Protein AF-A0A0B2D6Y4-F1 (afdb_monomer)

Solvent-accessible surface area (backbone atoms only — not comparable to full-atom values): 6366 Å² total; per-residue (Å²): 134,89,82,73,44,82,86,47,61,81,74,59,61,75,58,94,80,55,90,82,69,61,67,62,60,52,31,74,75,28,56,42,47,61,71,42,52,73,65,58,53,44,51,45,37,50,52,52,50,50,53,50,53,51,48,34,54,73,73,68,38,83,45,73,65,50,44,43,38,38,47,70,69,31,63,68,47,28,51,49,51,50,50,54,50,52,50,53,43,70,70,32,66,64,53,45,51,48,29,50,68,33,60,52,46,74,83,74,111

Foldseek 3Di:
DQDDAPLCVLVQPPLPPPPPPDPVVLCVVFVLQVVDDSVLSVVLNVVLVVLLVVLCVVVVNDDSVSCCCQCPVDPVSVVVSVVSSLVVCVVDVSNVVSCVSRVVNVSSD

Structure (mmCIF, N/CA/C/O backbone):
data_AF-A0A0B2D6Y4-F1
#
_entry.id   AF-A0A0B2D6Y4-F1
#
loop_
_atom_site.group_PDB
_atom_site.id
_atom_site.type_symbol
_atom_site.label_atom_id
_atom_site.label_alt_id
_atom_site.label_comp_id
_atom_site.label_asym_id
_atom_site.label_entity_id
_atom_site.label_seq_id
_atom_site.pdbx_PDB_ins_code
_atom_site.Cartn_x
_atom_site.Cartn_y
_atom_site.Cartn_z
_atom_site.occupancy
_atom_site.B_iso_or_equiv
_atom_site.auth_seq_id
_atom_site.auth_comp_id
_atom_site.auth_asym_id
_atom_site.auth_atom_id
_atom_site.pdbx_PDB_model_num
ATOM 1 N N . MET A 1 1 ? 1.501 8.376 13.867 1.00 40.69 1 MET A N 1
ATOM 2 C CA . MET A 1 1 ? 2.205 7.278 13.170 1.00 40.69 1 MET A CA 1
ATOM 3 C C . MET A 1 1 ? 1.160 6.518 12.368 1.00 40.69 1 MET A C 1
ATOM 5 O O . MET A 1 1 ? 0.192 6.079 12.970 1.00 40.69 1 MET A O 1
ATOM 9 N N . TYR A 1 2 ? 1.283 6.449 11.039 1.00 51.06 2 TYR A N 1
ATOM 10 C CA . TYR A 1 2 ? 0.387 5.640 10.203 1.00 51.06 2 TYR A CA 1
ATOM 11 C C . TYR A 1 2 ? 0.840 4.182 10.300 1.00 51.06 2 TYR A C 1
ATOM 13 O O . TYR A 1 2 ? 1.945 3.862 9.872 1.00 51.06 2 TYR A O 1
ATOM 21 N N . GLN A 1 3 ? 0.031 3.321 10.914 1.00 57.41 3 GLN A N 1
ATOM 22 C CA . GLN A 1 3 ? 0.343 1.897 11.012 1.00 57.41 3 GLN A CA 1
ATOM 23 C C . GLN A 1 3 ? -0.119 1.215 9.721 1.00 57.41 3 GLN A C 1
ATOM 25 O O . GLN A 1 3 ? -1.306 1.246 9.399 1.00 57.41 3 GLN A O 1
ATOM 30 N N . LEU A 1 4 ? 0.823 0.664 8.952 1.00 63.53 4 LEU A N 1
ATOM 31 C CA . LEU A 1 4 ? 0.513 -0.099 7.743 1.00 63.53 4 LEU A CA 1
ATOM 32 C C . LEU A 1 4 ? 0.024 -1.506 8.130 1.00 63.53 4 LEU A C 1
ATOM 34 O O . LEU A 1 4 ? 0.543 -2.080 9.094 1.00 63.53 4 LEU A O 1
ATOM 38 N N . PRO A 1 5 ? -0.944 -2.086 7.398 1.00 64.88 5 PRO A N 1
ATOM 39 C CA . PRO A 1 5 ? -1.352 -3.464 7.628 1.00 64.88 5 PRO A CA 1
ATOM 40 C C . PRO A 1 5 ? -0.193 -4.434 7.403 1.00 64.88 5 PRO A C 1
ATOM 42 O O . PRO A 1 5 ? 0.623 -4.246 6.500 1.00 64.88 5 PRO A O 1
ATOM 45 N N . ALA A 1 6 ? -0.179 -5.538 8.153 1.00 65.50 6 ALA A N 1
ATOM 46 C CA . ALA A 1 6 ? 0.847 -6.575 8.026 1.00 65.50 6 ALA A CA 1
ATOM 47 C C . ALA A 1 6 ? 0.961 -7.142 6.597 1.00 65.50 6 ALA A C 1
ATOM 49 O O . ALA A 1 6 ? 2.055 -7.477 6.154 1.00 65.50 6 ALA A O 1
ATOM 50 N N . TRP A 1 7 ? -0.150 -7.201 5.854 1.00 66.88 7 TRP A N 1
ATOM 51 C CA . TRP A 1 7 ? -0.162 -7.647 4.460 1.00 66.88 7 TRP A CA 1
ATOM 52 C C . TRP A 1 7 ? 0.411 -6.618 3.471 1.00 66.88 7 TRP A C 1
ATOM 54 O O . TRP A 1 7 ? 0.805 -7.001 2.376 1.00 66.88 7 TRP A O 1
ATOM 64 N N . MET A 1 8 ? 0.470 -5.333 3.834 1.00 65.62 8 MET A N 1
ATOM 65 C CA . MET A 1 8 ? 1.045 -4.264 3.004 1.00 65.62 8 MET A CA 1
ATOM 66 C C . MET A 1 8 ? 2.512 -3.989 3.343 1.00 65.62 8 MET A C 1
ATOM 68 O O . MET A 1 8 ? 3.258 -3.504 2.495 1.00 65.62 8 MET A O 1
ATOM 72 N N . ALA A 1 9 ? 2.938 -4.321 4.562 1.00 62.81 9 ALA A N 1
ATOM 73 C CA . ALA A 1 9 ? 4.295 -4.078 5.041 1.00 62.81 9 ALA A CA 1
ATOM 74 C C . ALA A 1 9 ? 5.389 -4.724 4.163 1.00 62.81 9 ALA A C 1
ATOM 76 O O . ALA A 1 9 ? 6.493 -4.197 4.101 1.00 62.81 9 ALA A O 1
ATOM 77 N N . GLY A 1 10 ? 5.092 -5.831 3.467 1.00 57.62 10 GLY A N 1
ATOM 78 C CA . GLY A 1 10 ? 6.045 -6.505 2.571 1.00 57.62 10 GLY A CA 1
ATOM 79 C C . GLY A 1 10 ? 6.237 -5.824 1.212 1.00 57.62 10 GLY A C 1
ATOM 80 O O . GLY A 1 10 ? 7.340 -5.833 0.674 1.00 57.62 10 GLY A O 1
ATOM 81 N N . SER A 1 11 ? 5.190 -5.176 0.689 1.00 56.50 11 SER A N 1
ATOM 82 C CA . SER A 1 11 ? 5.161 -4.667 -0.691 1.00 56.50 11 SER A CA 1
ATOM 83 C C . SER A 1 11 ? 5.302 -3.148 -0.803 1.00 56.50 11 SER A C 1
ATOM 85 O O . SER A 1 11 ? 5.352 -2.61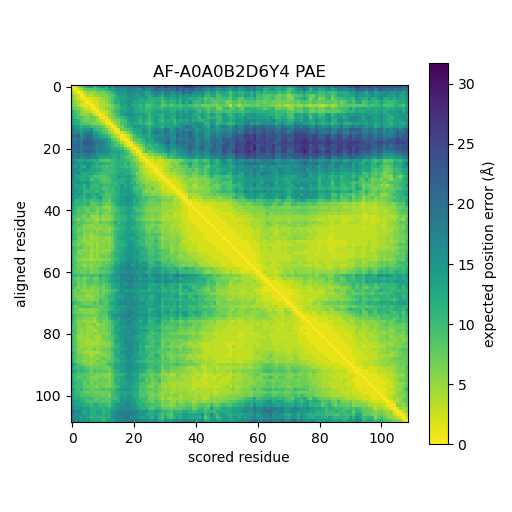5 -1.916 1.00 56.50 11 SER A O 1
ATOM 87 N N . TYR A 1 12 ? 5.355 -2.439 0.327 1.00 60.25 12 TYR A N 1
ATOM 88 C CA . TYR A 1 12 ? 5.610 -1.005 0.355 1.00 60.25 12 TYR A CA 1
ATOM 89 C C . TYR A 1 12 ? 7.113 -0.751 0.199 1.00 60.25 12 TYR A C 1
ATOM 91 O O . TYR A 1 12 ? 7.884 -0.863 1.151 1.00 60.25 12 TYR A O 1
ATOM 99 N N . ILE A 1 13 ? 7.536 -0.398 -1.017 1.00 56.91 13 ILE A N 1
ATOM 100 C CA . ILE A 1 13 ? 8.865 0.177 -1.222 1.00 56.91 13 ILE A CA 1
ATOM 101 C C . ILE A 1 13 ? 8.798 1.597 -0.669 1.00 56.91 13 ILE A C 1
ATOM 103 O O . ILE A 1 13 ? 8.230 2.495 -1.299 1.00 56.91 13 ILE A O 1
ATOM 107 N N . GLU A 1 14 ? 9.345 1.804 0.525 1.00 53.22 14 GLU A N 1
ATOM 108 C CA . GLU A 1 14 ? 9.544 3.152 1.039 1.00 53.22 14 GLU A CA 1
ATOM 109 C C . GLU A 1 14 ? 10.436 3.909 0.052 1.00 53.22 14 GLU A C 1
ATOM 111 O O . GLU A 1 14 ? 11.592 3.550 -0.181 1.00 53.22 14 GLU A O 1
ATOM 116 N N . ALA A 1 15 ? 9.873 4.939 -0.586 1.00 44.19 15 ALA A N 1
ATOM 117 C CA . ALA A 1 15 ? 10.667 5.869 -1.371 1.00 44.19 15 ALA A CA 1
ATOM 118 C C . ALA A 1 15 ? 11.794 6.410 -0.467 1.00 44.19 15 ALA A C 1
ATOM 120 O O . ALA A 1 15 ? 11.538 6.663 0.712 1.00 44.19 15 ALA A O 1
ATOM 121 N N . PRO A 1 16 ? 13.017 6.623 -0.984 1.00 42.81 16 PRO A N 1
ATOM 122 C CA . PRO A 1 16 ? 14.232 6.862 -0.188 1.00 42.81 16 PRO A CA 1
ATOM 123 C C . PRO A 1 16 ? 14.256 8.154 0.662 1.00 42.81 16 PRO A C 1
ATOM 125 O O . PRO A 1 16 ? 15.315 8.553 1.135 1.00 42.81 16 PRO A O 1
ATOM 128 N N . ASN A 1 17 ? 13.117 8.815 0.881 1.00 37.97 17 ASN A N 1
ATOM 129 C CA . ASN A 1 17 ? 12.982 10.013 1.706 1.00 37.97 17 ASN A CA 1
ATOM 130 C C . ASN A 1 17 ? 12.496 9.757 3.146 1.00 37.97 17 ASN A C 1
ATOM 132 O O . ASN A 1 17 ? 12.405 10.717 3.912 1.00 37.97 17 ASN A O 1
ATOM 136 N N . THR A 1 18 ? 12.231 8.515 3.570 1.00 40.94 18 THR A N 1
ATOM 137 C CA . THR A 1 18 ? 12.087 8.199 5.003 1.00 40.94 18 THR A CA 1
ATOM 138 C C . THR A 1 18 ? 13.454 7.892 5.617 1.00 40.94 18 THR A C 1
ATOM 140 O O . THR A 1 18 ? 13.970 6.778 5.546 1.00 40.94 18 THR A O 1
ATOM 143 N N . LEU A 1 19 ? 14.061 8.909 6.237 1.00 35.16 19 LEU A N 1
ATOM 144 C CA . LEU A 1 19 ? 15.223 8.768 7.120 1.00 35.16 19 LEU A CA 1
ATOM 145 C C . LEU A 1 19 ? 14.951 7.680 8.178 1.00 35.16 19 LEU A C 1
ATOM 147 O O . LEU A 1 19 ? 14.216 7.918 9.133 1.00 35.16 19 LEU A O 1
ATOM 151 N N . GLY A 1 20 ? 15.553 6.499 8.008 1.00 37.38 20 GLY A N 1
ATOM 152 C CA . GLY A 1 20 ? 15.611 5.445 9.030 1.00 37.38 20 GLY A CA 1
ATOM 153 C C . GLY A 1 20 ? 15.078 4.066 8.628 1.00 37.38 20 GLY A C 1
ATOM 154 O O . GLY A 1 20 ? 15.445 3.091 9.279 1.00 37.38 20 GLY A O 1
ATOM 155 N N . ALA A 1 21 ? 14.290 3.939 7.557 1.00 43.22 21 ALA A N 1
ATOM 156 C CA . ALA A 1 21 ? 13.866 2.632 7.053 1.00 43.22 21 ALA A CA 1
ATOM 157 C C . ALA A 1 21 ? 14.900 2.117 6.050 1.00 43.22 21 ALA A C 1
ATOM 159 O O . ALA A 1 21 ? 15.025 2.610 4.931 1.00 43.22 21 ALA A O 1
ATOM 160 N N . SER A 1 22 ? 15.743 1.191 6.499 1.00 45.03 22 SER A N 1
ATOM 161 C CA . SER A 1 22 ? 16.958 0.806 5.789 1.00 45.03 22 SER A CA 1
ATOM 162 C C . SER A 1 22 ? 16.645 0.233 4.406 1.00 45.03 22 SER A C 1
ATOM 164 O O . SER A 1 22 ? 16.216 -0.908 4.298 1.00 45.03 22 SER A O 1
ATOM 166 N N . ALA A 1 23 ? 16.972 0.970 3.342 1.00 48.97 23 ALA A N 1
ATOM 167 C CA . ALA A 1 23 ? 17.001 0.467 1.963 1.00 48.97 23 ALA A CA 1
ATOM 168 C C . ALA A 1 23 ? 17.688 -0.916 1.833 1.00 48.97 23 ALA A C 1
ATOM 170 O O . ALA A 1 23 ? 17.364 -1.684 0.937 1.00 48.97 23 ALA A O 1
ATOM 171 N N . ASN A 1 24 ? 18.567 -1.255 2.784 1.00 48.69 24 ASN A N 1
ATOM 172 C CA . ASN A 1 24 ? 19.270 -2.526 2.922 1.00 48.69 24 ASN A CA 1
ATOM 173 C C . ASN A 1 24 ? 18.371 -3.772 3.084 1.00 48.69 24 ASN A C 1
ATOM 175 O O . ASN A 1 24 ? 18.704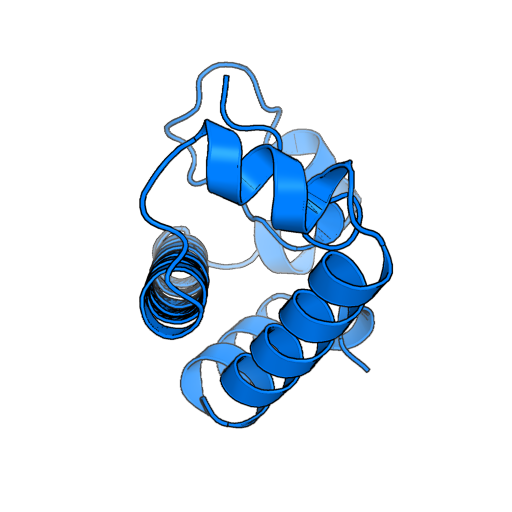 -4.813 2.533 1.00 48.69 24 ASN A O 1
ATOM 179 N N . TRP A 1 25 ? 17.238 -3.709 3.804 1.00 54.44 25 TRP A N 1
ATOM 180 C CA . TRP A 1 25 ? 16.377 -4.900 3.968 1.00 54.44 25 TRP A CA 1
ATOM 181 C C . TRP A 1 25 ? 15.641 -5.247 2.669 1.00 54.44 25 TRP A C 1
ATOM 183 O O . TRP A 1 25 ? 15.441 -6.416 2.347 1.00 54.44 25 TRP A O 1
ATOM 193 N N . LEU A 1 26 ? 15.255 -4.213 1.921 1.00 58.22 26 LEU A N 1
ATOM 194 C CA . LEU A 1 26 ? 14.578 -4.321 0.635 1.00 58.22 26 LEU A CA 1
ATOM 195 C C . LEU A 1 26 ? 15.550 -4.797 -0.451 1.00 58.22 26 LEU A C 1
ATOM 197 O O . LEU A 1 26 ? 15.160 -5.590 -1.301 1.00 58.22 26 LEU A O 1
ATOM 201 N N . ASP A 1 27 ? 16.813 -4.376 -0.371 1.00 60.22 27 ASP A N 1
ATOM 202 C CA . ASP A 1 27 ? 17.919 -4.832 -1.221 1.00 60.22 27 ASP A CA 1
ATOM 203 C C . ASP A 1 27 ? 18.226 -6.329 -1.017 1.00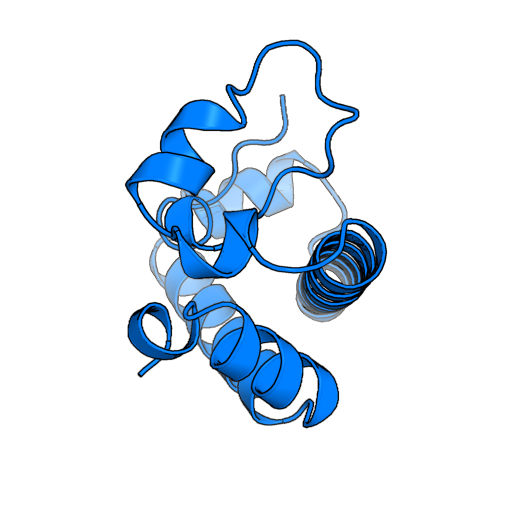 60.22 27 ASP A C 1
ATOM 205 O O . ASP A 1 27 ? 18.260 -7.095 -1.979 1.00 60.22 27 ASP A O 1
ATOM 209 N N . GLU A 1 28 ? 18.324 -6.776 0.244 1.00 60.78 28 GLU A N 1
ATOM 210 C CA . GLU A 1 28 ? 18.536 -8.190 0.598 1.00 60.78 28 GLU A CA 1
ATOM 211 C C . GLU A 1 28 ? 17.348 -9.089 0.227 1.00 60.78 28 GLU A C 1
ATOM 213 O O . GLU A 1 28 ? 17.531 -10.225 -0.216 1.00 60.78 28 GLU A O 1
ATOM 218 N N . ARG A 1 29 ? 16.117 -8.602 0.423 1.00 62.47 29 ARG A N 1
ATOM 219 C CA . ARG A 1 29 ? 14.886 -9.367 0.168 1.00 62.47 29 ARG A CA 1
ATOM 220 C C . ARG A 1 29 ? 14.530 -9.396 -1.320 1.00 62.47 29 ARG A C 1
ATOM 222 O O . ARG A 1 29 ? 14.078 -10.425 -1.824 1.00 62.47 29 ARG A O 1
ATOM 229 N N . TYR A 1 30 ? 14.748 -8.278 -2.009 1.00 66.25 30 TYR A N 1
ATOM 230 C CA . TYR A 1 30 ? 14.409 -8.057 -3.410 1.00 66.25 30 TYR A CA 1
ATOM 231 C C . TYR A 1 30 ? 15.597 -7.431 -4.156 1.00 66.25 30 TYR A C 1
ATOM 233 O O . TYR A 1 30 ? 15.564 -6.249 -4.510 1.00 66.25 30 TYR A O 1
ATOM 241 N N . PRO A 1 31 ? 16.617 -8.228 -4.523 1.00 66.00 31 PRO A N 1
ATOM 242 C CA . PRO A 1 31 ? 17.771 -7.736 -5.289 1.00 66.00 31 PRO A CA 1
ATOM 243 C C . PRO A 1 31 ? 17.372 -7.155 -6.659 1.00 66.00 31 PRO A C 1
ATOM 245 O O . PRO A 1 31 ? 18.110 -6.400 -7.285 1.00 66.00 31 PRO A O 1
ATOM 248 N N . GLN A 1 32 ? 16.171 -7.487 -7.131 1.00 67.75 32 GLN A N 1
ATOM 249 C CA . GLN A 1 32 ? 15.573 -6.969 -8.360 1.00 67.75 32 GLN A CA 1
ATOM 250 C C . GLN A 1 32 ? 15.079 -5.521 -8.188 1.00 67.75 32 GLN A C 1
ATOM 252 O O . GLN A 1 32 ? 15.202 -4.717 -9.107 1.00 67.75 32 GLN A O 1
ATOM 257 N N . VAL A 1 33 ? 14.602 -5.159 -6.989 1.00 67.12 33 VAL A N 1
ATOM 258 C CA . VAL A 1 33 ? 14.255 -3.778 -6.620 1.00 67.12 33 VAL A CA 1
ATOM 259 C C . VAL A 1 33 ? 15.514 -2.921 -6.502 1.00 67.12 33 VAL A C 1
ATOM 261 O O . VAL A 1 33 ? 15.534 -1.789 -6.981 1.00 67.12 33 VAL A O 1
ATOM 264 N N . ALA A 1 34 ? 16.575 -3.467 -5.905 1.00 64.81 34 ALA A N 1
ATOM 265 C CA . ALA A 1 34 ? 17.888 -2.830 -5.824 1.00 64.81 34 ALA A CA 1
ATOM 266 C C . ALA A 1 34 ? 18.473 -2.499 -7.203 1.00 64.81 34 ALA A C 1
ATOM 268 O O . ALA A 1 34 ? 18.968 -1.391 -7.428 1.00 64.81 34 ALA A O 1
ATOM 269 N N . ALA A 1 35 ? 18.371 -3.464 -8.122 1.00 67.88 35 ALA A N 1
ATOM 270 C CA . ALA A 1 35 ? 18.853 -3.358 -9.493 1.00 67.88 35 ALA A CA 1
ATOM 271 C C . ALA A 1 35 ? 17.984 -2.449 -10.379 1.00 67.88 35 ALA A C 1
ATOM 273 O O . ALA A 1 35 ? 18.465 -1.954 -11.398 1.00 67.88 35 ALA A O 1
ATOM 274 N N . ALA A 1 36 ? 16.721 -2.218 -10.012 1.00 69.44 36 ALA A N 1
ATOM 275 C CA . ALA A 1 36 ? 15.836 -1.324 -10.746 1.00 69.44 36 ALA A CA 1
ATOM 276 C C . ALA A 1 36 ? 16.205 0.149 -10.539 1.00 69.44 36 ALA A C 1
ATOM 278 O O . ALA A 1 36 ? 16.681 0.566 -9.477 1.00 69.44 36 ALA A O 1
ATOM 279 N N . SER A 1 37 ? 15.937 0.980 -11.542 1.00 71.62 37 SER A N 1
ATOM 280 C CA . SER A 1 37 ? 16.250 2.408 -11.476 1.00 71.62 37 SER A CA 1
ATOM 281 C C . SER A 1 37 ? 15.442 3.093 -10.371 1.00 71.62 37 SER A C 1
ATOM 283 O O . SER A 1 37 ? 14.284 2.747 -10.129 1.00 71.62 37 SER A O 1
ATOM 285 N N . SER A 1 38 ? 15.999 4.130 -9.734 1.00 71.44 38 SER A N 1
ATOM 286 C CA . SER A 1 38 ? 15.261 4.940 -8.746 1.00 71.44 38 SER A CA 1
ATOM 287 C C . SER A 1 38 ? 13.944 5.498 -9.300 1.00 71.44 38 SER A C 1
ATOM 289 O O . SER A 1 38 ? 12.986 5.662 -8.549 1.00 71.44 38 SER A O 1
ATOM 291 N N . ALA A 1 39 ? 13.878 5.747 -10.613 1.00 73.81 39 ALA A N 1
ATOM 292 C CA . ALA A 1 39 ? 12.661 6.156 -11.309 1.00 73.81 39 ALA A CA 1
ATOM 293 C C . ALA A 1 39 ? 11.579 5.059 -11.307 1.00 73.81 39 ALA A C 1
ATOM 295 O O . ALA A 1 39 ? 10.444 5.344 -10.953 1.00 73.81 39 ALA A O 1
ATOM 296 N N . GLU A 1 40 ? 11.930 3.807 -11.618 1.00 76.56 40 GLU A N 1
ATOM 297 C CA . GLU A 1 40 ? 10.992 2.668 -11.643 1.00 76.56 40 GLU A CA 1
ATOM 298 C C . GLU A 1 40 ? 10.456 2.354 -10.242 1.00 76.56 40 GLU A C 1
ATOM 300 O O . GLU A 1 40 ? 9.263 2.122 -10.059 1.00 76.56 40 GLU A O 1
ATOM 305 N N . ARG A 1 41 ? 11.332 2.422 -9.231 1.00 73.88 41 ARG A N 1
ATOM 306 C CA . ARG A 1 41 ? 10.946 2.279 -7.819 1.00 73.88 41 ARG A CA 1
ATOM 307 C C . ARG A 1 41 ? 9.983 3.377 -7.380 1.00 73.88 41 ARG A C 1
ATOM 309 O O . ARG A 1 41 ? 8.981 3.093 -6.737 1.00 73.88 41 ARG A O 1
ATOM 316 N N . THR A 1 42 ? 10.282 4.621 -7.750 1.00 76.44 42 THR A N 1
ATOM 317 C CA . THR A 1 42 ? 9.442 5.777 -7.415 1.00 76.44 42 THR A CA 1
ATOM 318 C C . THR A 1 42 ? 8.087 5.691 -8.112 1.00 76.44 42 THR A C 1
ATOM 320 O O . THR A 1 42 ? 7.069 5.919 -7.465 1.00 76.44 42 THR A O 1
ATOM 323 N N . GLU A 1 43 ? 8.061 5.311 -9.392 1.00 82.50 43 GLU A N 1
ATOM 324 C CA . GLU A 1 43 ? 6.830 5.118 -10.165 1.00 82.50 43 GLU A CA 1
ATOM 325 C C . GLU A 1 43 ? 5.950 4.033 -9.532 1.00 82.50 43 GLU A C 1
ATOM 327 O O . GLU A 1 43 ? 4.767 4.266 -9.286 1.00 82.50 43 GLU A O 1
ATOM 332 N N . TYR A 1 44 ? 6.535 2.888 -9.167 1.00 81.88 44 TYR A N 1
ATOM 333 C CA . TYR A 1 44 ? 5.820 1.822 -8.467 1.00 81.88 44 TYR A CA 1
ATOM 334 C C . TYR A 1 44 ? 5.252 2.294 -7.121 1.00 81.88 44 TYR A C 1
ATOM 336 O O . TYR A 1 44 ? 4.061 2.115 -6.865 1.00 81.88 44 TYR A O 1
ATOM 344 N N . SER A 1 45 ? 6.064 2.939 -6.275 1.00 75.44 45 SER A N 1
ATOM 345 C CA . SER A 1 45 ? 5.605 3.437 -4.972 1.00 75.44 45 SER A CA 1
ATOM 346 C C . SER A 1 45 ? 4.492 4.476 -5.113 1.00 75.44 45 SER A C 1
ATOM 348 O O . SER A 1 45 ? 3.540 4.456 -4.334 1.00 75.44 45 SER A O 1
ATOM 350 N N . GLN A 1 46 ? 4.575 5.366 -6.107 1.00 81.31 46 GLN A N 1
ATOM 351 C CA . GLN A 1 46 ? 3.542 6.369 -6.373 1.00 81.31 46 GLN A CA 1
ATOM 352 C C . GLN A 1 46 ? 2.232 5.733 -6.846 1.00 81.31 46 GLN A C 1
ATOM 354 O O . GLN A 1 46 ? 1.172 6.078 -6.322 1.00 81.31 46 GLN A O 1
ATOM 359 N N . LEU A 1 47 ? 2.292 4.787 -7.787 1.00 84.94 47 LEU A N 1
ATOM 360 C CA . LEU A 1 47 ? 1.108 4.077 -8.277 1.00 84.94 47 LEU A CA 1
ATOM 361 C C . LEU A 1 47 ? 0.447 3.255 -7.167 1.00 84.94 47 LEU A C 1
ATOM 363 O O . LEU A 1 47 ? -0.771 3.326 -6.983 1.00 84.94 47 LEU A O 1
ATOM 367 N N . LEU A 1 48 ? 1.242 2.528 -6.379 1.00 81.56 48 LEU A N 1
ATOM 368 C CA . LEU A 1 48 ? 0.748 1.732 -5.259 1.00 81.56 48 LEU A CA 1
ATOM 369 C C . LEU A 1 48 ? 0.103 2.623 -4.188 1.00 81.56 48 LEU A C 1
ATOM 371 O O . LEU A 1 48 ? -1.008 2.345 -3.736 1.00 81.56 48 LEU A O 1
ATOM 375 N N . GLN A 1 49 ? 0.763 3.724 -3.814 1.00 80.00 49 GLN A N 1
ATOM 376 C CA . GLN A 1 49 ? 0.233 4.674 -2.836 1.00 80.00 49 GLN A CA 1
ATOM 377 C C . GLN A 1 49 ? -1.058 5.337 -3.332 1.00 80.00 49 GLN A C 1
ATOM 379 O O . GLN A 1 49 ? -2.011 5.456 -2.563 1.00 80.00 49 GLN A O 1
ATOM 384 N N . SER A 1 50 ? -1.115 5.736 -4.604 1.00 84.50 50 SER A N 1
ATOM 385 C CA . SER A 1 50 ? -2.314 6.333 -5.199 1.00 84.50 50 SER A CA 1
ATOM 386 C C . SER A 1 50 ? -3.481 5.343 -5.218 1.00 84.50 50 SER A C 1
ATOM 388 O O . SER A 1 50 ? -4.588 5.682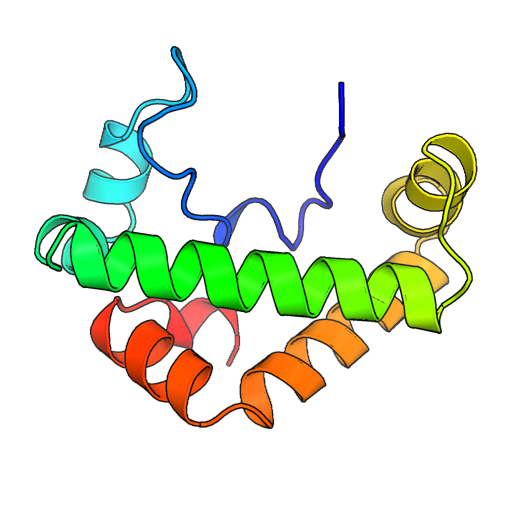 -4.798 1.00 84.50 50 SER A O 1
ATOM 390 N N . THR A 1 51 ? -3.215 4.090 -5.596 1.00 85.88 51 THR A N 1
ATOM 391 C CA . THR A 1 51 ? -4.208 3.006 -5.587 1.00 85.88 51 THR A CA 1
ATOM 392 C C . THR A 1 51 ? -4.745 2.757 -4.179 1.00 85.88 51 THR A C 1
ATOM 394 O O . THR A 1 51 ? -5.956 2.632 -3.991 1.00 85.88 51 THR A O 1
ATOM 397 N N . TYR A 1 52 ? -3.863 2.757 -3.176 1.00 82.44 52 TYR A N 1
ATOM 398 C CA . TYR A 1 52 ? -4.257 2.582 -1.783 1.00 82.44 52 TYR A CA 1
ATOM 399 C C . TYR A 1 52 ? -5.080 3.758 -1.252 1.00 82.44 52 TYR A C 1
ATOM 401 O O . TYR A 1 52 ? -6.123 3.555 -0.639 1.00 82.44 52 TYR A O 1
ATOM 409 N N . GLN A 1 53 ? -4.675 4.997 -1.531 1.00 81.62 53 GLN A N 1
ATOM 410 C CA . GLN A 1 53 ? -5.460 6.173 -1.145 1.00 81.62 53 GLN A CA 1
ATOM 411 C C . GLN A 1 53 ? -6.843 6.176 -1.803 1.00 81.62 53 GLN A C 1
ATOM 413 O O . GLN A 1 53 ? -7.835 6.500 -1.149 1.00 81.62 53 GLN A O 1
ATOM 418 N N . ALA A 1 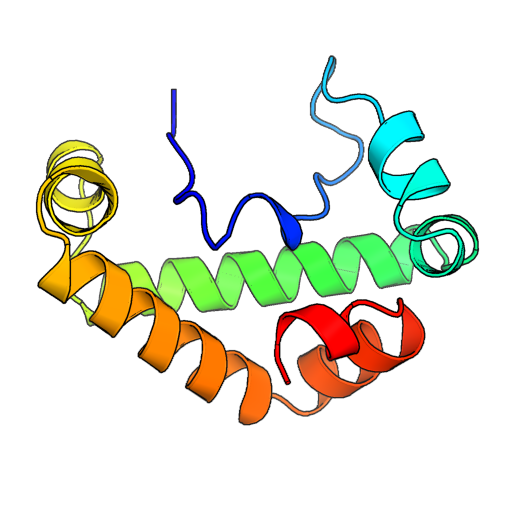54 ? -6.930 5.780 -3.075 1.00 86.31 54 ALA A N 1
ATOM 419 C CA . ALA A 1 54 ? -8.204 5.619 -3.759 1.00 86.31 54 ALA A CA 1
ATOM 420 C C . ALA A 1 54 ? -9.056 4.512 -3.122 1.00 86.31 54 ALA A C 1
ATOM 422 O O . ALA A 1 54 ? -10.272 4.649 -3.059 1.00 86.31 54 ALA A O 1
ATOM 423 N N . LEU A 1 55 ? -8.443 3.425 -2.644 1.00 86.31 55 LEU A N 1
ATOM 424 C CA . LEU A 1 55 ? -9.134 2.341 -1.942 1.00 86.31 55 LEU A CA 1
ATOM 425 C C . LEU A 1 55 ? -9.720 2.808 -0.617 1.00 86.31 55 LEU A C 1
ATOM 427 O O . LEU A 1 55 ? -10.907 2.599 -0.376 1.00 86.31 55 LEU A O 1
ATOM 431 N N . LEU A 1 56 ? -8.909 3.476 0.203 1.00 83.75 56 LEU A N 1
ATOM 432 C CA . LEU A 1 56 ? -9.360 4.041 1.469 1.00 83.75 56 LEU A CA 1
ATOM 433 C C . LEU A 1 56 ? -10.530 5.001 1.236 1.00 83.75 56 LEU A C 1
ATOM 435 O O . LEU A 1 56 ? -11.584 4.850 1.844 1.00 83.75 56 LEU A O 1
ATOM 439 N N . LYS A 1 57 ? -10.391 5.920 0.275 1.00 85.06 57 LYS A N 1
ATOM 440 C CA . LYS A 1 57 ? -11.442 6.887 -0.056 1.00 85.06 57 LYS A CA 1
ATOM 441 C C . LYS A 1 57 ? -12.741 6.222 -0.521 1.00 85.06 57 LYS A C 1
ATOM 443 O O . LYS A 1 57 ? -13.812 6.675 -0.129 1.00 85.06 57 LYS A O 1
ATOM 448 N N . ASP A 1 58 ? -12.645 5.184 -1.345 1.00 86.94 58 ASP A N 1
ATOM 449 C CA . ASP A 1 58 ? -13.792 4.429 -1.867 1.00 86.94 58 ASP A CA 1
ATOM 450 C C . ASP A 1 58 ? -14.522 3.645 -0.766 1.00 86.94 58 ASP A C 1
ATOM 452 O O . ASP A 1 58 ? -15.746 3.571 -0.763 1.00 86.94 58 ASP A O 1
ATOM 456 N N . ASN A 1 59 ? -13.782 3.166 0.238 1.00 83.81 59 ASN A N 1
ATOM 457 C CA . ASN A 1 59 ? -14.339 2.502 1.419 1.00 83.81 59 ASN A CA 1
ATOM 458 C C . ASN A 1 59 ? -14.790 3.498 2.511 1.00 83.81 59 ASN A C 1
ATOM 460 O O . ASN A 1 59 ? -15.130 3.086 3.614 1.00 83.81 59 ASN A O 1
ATOM 464 N N . GLY A 1 60 ? -14.798 4.809 2.233 1.00 84.31 60 GLY A N 1
ATOM 465 C CA . GLY A 1 60 ? -15.193 5.844 3.199 1.00 84.31 60 GLY A CA 1
ATOM 466 C C . GLY A 1 60 ? -14.148 6.147 4.280 1.00 84.31 60 GLY A C 1
ATOM 467 O O . GLY A 1 60 ? -14.395 6.966 5.164 1.00 84.31 60 GLY A O 1
ATOM 468 N N . ILE A 1 61 ? -12.958 5.556 4.174 1.00 82.31 61 ILE A N 1
ATOM 469 C CA . ILE A 1 61 ? -11.870 5.662 5.140 1.00 82.31 61 ILE A CA 1
ATOM 470 C C . ILE A 1 61 ? -11.114 6.971 4.911 1.00 82.31 61 ILE A C 1
ATOM 472 O O . ILE A 1 61 ? -10.219 7.074 4.069 1.00 82.31 61 ILE A O 1
ATOM 476 N N . GLN A 1 62 ? -11.502 8.007 5.653 1.00 76.69 62 GLN A N 1
ATOM 477 C CA . GLN A 1 62 ? -10.943 9.363 5.530 1.00 76.69 62 GLN A CA 1
ATOM 478 C C . GLN A 1 62 ? -10.156 9.811 6.765 1.00 76.69 62 GLN A C 1
ATOM 480 O O . GLN A 1 62 ? -9.379 10.764 6.690 1.00 76.69 62 GLN A O 1
ATOM 485 N N . SER A 1 63 ? -10.333 9.113 7.888 1.00 78.56 63 SER A N 1
ATOM 486 C CA . SER A 1 63 ? -9.724 9.449 9.173 1.00 78.56 63 SER A CA 1
ATOM 487 C C . SER A 1 63 ? -8.733 8.382 9.613 1.00 78.56 63 SER A C 1
ATOM 489 O O . SER A 1 63 ? -8.875 7.202 9.302 1.00 78.56 63 SER A O 1
ATOM 491 N N . VAL A 1 64 ? -7.738 8.798 10.397 1.00 74.56 64 VAL A N 1
ATOM 492 C CA . VAL A 1 64 ? -6.733 7.888 10.969 1.00 74.56 64 VAL A CA 1
ATOM 493 C C . VAL A 1 64 ? -7.385 6.840 11.876 1.00 74.56 64 VAL A C 1
ATOM 495 O O . VAL A 1 64 ? -6.962 5.689 11.868 1.00 74.56 64 VAL A O 1
ATOM 498 N N . GLU A 1 65 ? -8.423 7.224 12.621 1.00 77.81 65 GLU A N 1
ATOM 499 C CA . GLU A 1 65 ? -9.187 6.320 13.491 1.00 77.81 65 GLU A CA 1
ATOM 500 C C . GLU A 1 65 ? -9.950 5.264 12.689 1.00 77.81 65 GLU A C 1
ATOM 502 O O . GLU A 1 65 ? -9.871 4.083 13.008 1.00 77.81 65 GLU A O 1
ATOM 507 N N . ASP A 1 66 ? -10.615 5.677 11.610 1.00 78.44 66 ASP A N 1
ATOM 508 C CA . ASP A 1 66 ? -11.355 4.779 10.722 1.00 78.44 66 ASP A CA 1
ATOM 509 C C . ASP A 1 66 ? -10.410 3.802 10.009 1.00 78.44 66 ASP A C 1
ATOM 511 O O . ASP A 1 66 ? -10.641 2.597 9.986 1.00 78.44 66 ASP A O 1
ATOM 515 N N . HIS A 1 67 ? -9.255 4.302 9.561 1.00 78.56 67 HIS A N 1
ATOM 516 C CA . HIS A 1 67 ? -8.196 3.473 8.999 1.00 78.56 67 HIS A CA 1
ATOM 517 C C . HIS A 1 67 ? -7.680 2.457 10.020 1.00 78.56 67 HIS A C 1
ATOM 519 O O . HIS A 1 67 ? -7.560 1.278 9.705 1.00 78.56 67 HIS A O 1
ATOM 525 N N . TYR A 1 68 ? -7.412 2.879 11.256 1.00 77.62 68 TYR A N 1
ATOM 526 C CA . TYR A 1 68 ? -6.989 1.958 12.307 1.00 77.62 68 TYR A CA 1
ATOM 527 C C . TYR A 1 68 ? -8.070 0.913 12.604 1.00 77.62 68 TYR A C 1
ATOM 529 O O . TYR A 1 68 ? -7.766 -0.267 12.763 1.00 77.62 68 TYR A O 1
ATOM 537 N N . GLN A 1 69 ? -9.339 1.314 12.619 1.00 78.62 69 GLN A N 1
ATOM 538 C CA . GLN A 1 69 ? -10.441 0.402 12.877 1.00 78.62 69 GLN A CA 1
ATOM 539 C C . GLN A 1 69 ? -10.614 -0.616 11.746 1.00 78.62 69 GLN A C 1
ATOM 541 O O . GLN A 1 69 ? -10.606 -1.809 12.017 1.00 78.62 69 GLN A O 1
ATOM 546 N N . ALA A 1 70 ? -10.673 -0.174 10.492 1.00 77.00 70 ALA A N 1
ATOM 547 C CA . ALA A 1 70 ? -10.872 -1.041 9.333 1.00 77.00 70 ALA A CA 1
ATOM 548 C C . ALA A 1 70 ? -9.651 -1.916 8.999 1.00 77.00 70 ALA A C 1
ATOM 550 O O . ALA A 1 70 ? -9.794 -2.969 8.387 1.00 77.00 70 ALA A O 1
ATOM 551 N N . VAL A 1 71 ? -8.438 -1.488 9.362 1.00 74.12 71 VAL A N 1
ATOM 552 C CA . VAL A 1 71 ? -7.201 -2.184 8.969 1.00 74.12 71 VAL A CA 1
ATOM 553 C C . VAL A 1 71 ? -6.5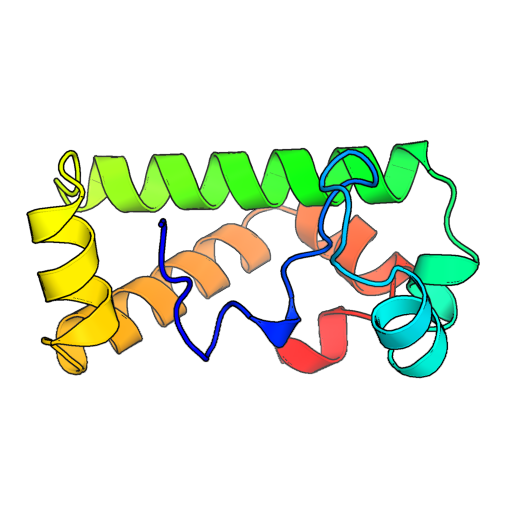77 -2.991 10.104 1.00 74.12 71 VAL A C 1
ATOM 555 O O . VAL A 1 71 ? -5.984 -4.041 9.837 1.00 74.12 71 VAL A O 1
ATOM 558 N N . ILE A 1 72 ? -6.683 -2.517 11.350 1.00 72.44 72 ILE A N 1
ATOM 559 C CA . ILE A 1 72 ? -6.022 -3.115 12.520 1.00 72.44 72 ILE A CA 1
ATOM 560 C C . ILE A 1 72 ? -7.016 -3.819 13.447 1.00 72.44 72 ILE A C 1
ATOM 562 O O . ILE A 1 72 ? -6.709 -4.911 13.924 1.00 72.44 72 ILE A O 1
ATOM 566 N N . LEU A 1 73 ? -8.175 -3.214 13.725 1.00 78.25 73 LEU A N 1
ATOM 567 C CA . LEU A 1 73 ? -9.155 -3.788 14.657 1.00 78.25 73 LEU A CA 1
ATOM 568 C C . LEU A 1 73 ? -10.076 -4.803 13.975 1.00 78.25 73 LEU A C 1
ATOM 570 O O . LEU A 1 73 ? -10.312 -5.882 14.517 1.00 78.25 73 LEU A O 1
ATOM 574 N N . ASP A 1 74 ? -10.573 -4.467 12.788 1.00 82.00 74 ASP A N 1
ATOM 575 C CA . ASP A 1 74 ? -11.547 -5.260 12.057 1.00 82.00 74 ASP A CA 1
ATOM 576 C C . ASP A 1 74 ? -10.858 -6.127 11.002 1.00 82.00 74 ASP A C 1
ATOM 578 O O . ASP A 1 74 ? -10.392 -5.673 9.955 1.00 82.00 74 ASP A O 1
ATOM 582 N N . ARG A 1 75 ? -10.751 -7.419 11.312 1.00 77.38 75 ARG A N 1
ATOM 583 C CA . ARG A 1 75 ? -10.052 -8.376 10.453 1.00 77.38 75 ARG A CA 1
ATOM 584 C C . ARG A 1 75 ? -10.772 -8.593 9.122 1.00 77.38 75 ARG A C 1
ATOM 586 O O . ARG A 1 75 ? -10.103 -8.715 8.102 1.00 77.38 75 ARG A O 1
ATOM 593 N N . GLU A 1 76 ? -12.102 -8.617 9.127 1.00 83.88 76 GLU A N 1
ATOM 594 C CA . GLU A 1 76 ? -12.910 -8.812 7.918 1.00 83.88 76 GLU A CA 1
ATOM 595 C C . GLU A 1 76 ? -12.748 -7.634 6.947 1.00 83.88 76 GLU A C 1
ATOM 597 O O . GLU A 1 76 ? -12.515 -7.834 5.752 1.00 83.88 76 GLU A O 1
ATOM 602 N N . SER A 1 77 ? -12.762 -6.408 7.471 1.00 82.19 77 SER A N 1
ATOM 603 C CA . SER A 1 77 ? -12.477 -5.189 6.713 1.00 82.19 77 SER A CA 1
ATOM 604 C C . SER A 1 77 ? -11.041 -5.181 6.191 1.00 82.1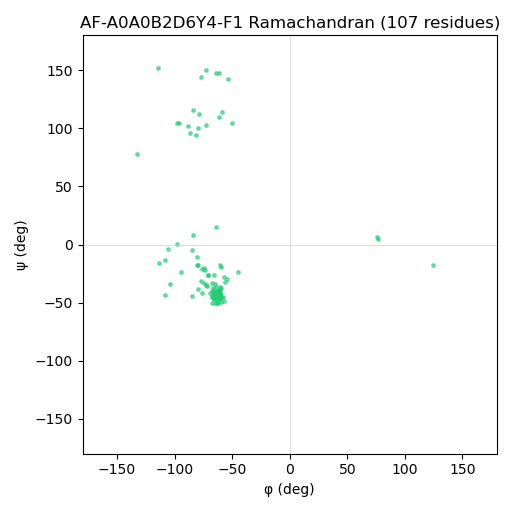9 77 SER A C 1
ATOM 606 O O . SER A 1 77 ? -10.815 -4.871 5.023 1.00 82.19 77 SER A O 1
ATOM 608 N N . SER A 1 78 ? -10.067 -5.600 7.002 1.00 81.38 78 SER A N 1
ATOM 609 C CA . SER A 1 78 ? -8.659 -5.669 6.592 1.00 81.38 78 SER A CA 1
ATOM 610 C C . SER A 1 78 ? -8.436 -6.684 5.464 1.00 81.38 78 SER A C 1
ATOM 612 O O . SER A 1 78 ? -7.722 -6.396 4.500 1.00 81.38 78 SER A O 1
ATOM 614 N N . GLU A 1 79 ? -9.080 -7.854 5.534 1.00 83.25 79 GLU A N 1
ATOM 615 C CA . GLU A 1 79 ? -9.048 -8.857 4.465 1.00 83.25 79 GLU A CA 1
ATOM 616 C C . GLU A 1 79 ? -9.782 -8.370 3.208 1.00 83.25 79 GLU A C 1
ATOM 618 O O . GLU A 1 79 ? -9.267 -8.534 2.100 1.00 83.25 79 GLU A O 1
ATOM 623 N N . SER A 1 80 ? -10.919 -7.690 3.363 1.00 86.81 80 SER A N 1
ATOM 624 C CA . SER A 1 80 ? -11.662 -7.091 2.247 1.00 86.81 80 SER A CA 1
ATOM 625 C C . SER A 1 80 ? -10.852 -6.005 1.536 1.00 86.81 80 SER A C 1
ATOM 627 O O . SER A 1 80 ? -10.778 -5.989 0.307 1.00 86.81 80 SER A O 1
ATOM 629 N N . LEU A 1 81 ? -10.181 -5.128 2.285 1.00 84.62 81 LEU A N 1
ATOM 630 C CA . LEU A 1 81 ? -9.272 -4.120 1.739 1.00 84.62 81 LEU A CA 1
ATOM 631 C C . LEU A 1 81 ? -8.084 -4.774 1.030 1.00 84.62 81 LEU A C 1
ATOM 633 O O . LEU A 1 81 ? -7.696 -4.330 -0.049 1.00 84.62 81 LEU A O 1
ATOM 637 N N . ARG A 1 82 ? -7.530 -5.860 1.582 1.00 83.25 82 ARG A N 1
ATOM 638 C CA . ARG A 1 82 ? -6.455 -6.623 0.933 1.00 83.25 82 ARG A CA 1
ATOM 639 C C . ARG A 1 82 ? -6.897 -7.195 -0.414 1.00 83.25 82 ARG A C 1
ATOM 641 O O . ARG A 1 82 ? -6.145 -7.102 -1.384 1.00 83.25 82 ARG A O 1
ATOM 648 N N . LEU A 1 83 ? -8.092 -7.786 -0.478 1.00 86.50 83 LEU A N 1
ATOM 649 C CA . LEU A 1 83 ? -8.653 -8.345 -1.711 1.00 86.50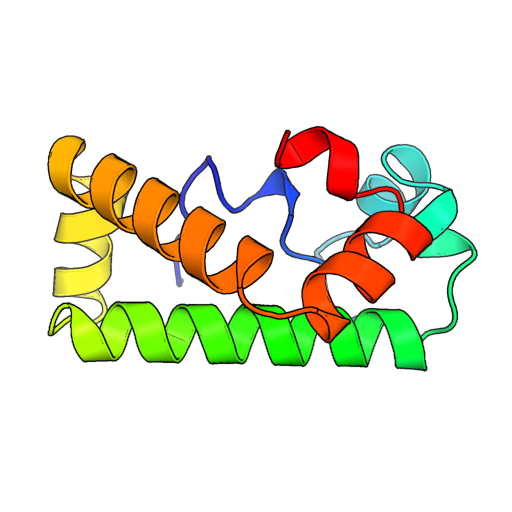 83 LEU A CA 1
ATOM 650 C C . LEU A 1 83 ? -8.885 -7.251 -2.754 1.00 86.50 83 LEU A C 1
ATOM 652 O O . LEU A 1 83 ? -8.355 -7.356 -3.856 1.00 86.50 83 LEU A O 1
ATOM 656 N N . GLN A 1 84 ? -9.546 -6.156 -2.373 1.00 87.38 84 GLN A N 1
ATOM 657 C CA . GLN A 1 84 ? -9.772 -5.021 -3.269 1.00 87.38 84 GLN A CA 1
ATOM 658 C C . GLN A 1 84 ? -8.457 -4.391 -3.749 1.00 87.38 84 GLN A C 1
ATOM 660 O O . GLN A 1 84 ? -8.331 -4.022 -4.916 1.00 87.38 84 GLN A O 1
ATOM 665 N N . MET A 1 85 ? -7.451 -4.279 -2.874 1.00 84.62 85 MET A N 1
ATOM 666 C CA . MET A 1 85 ? -6.126 -3.790 -3.255 1.00 84.62 85 MET A CA 1
ATOM 667 C C . MET A 1 85 ? -5.480 -4.718 -4.287 1.00 84.62 85 MET A C 1
ATOM 669 O O . MET A 1 85 ? -4.986 -4.244 -5.307 1.00 84.62 85 MET A O 1
ATOM 673 N N . ARG A 1 86 ? -5.521 -6.037 -4.058 1.00 83.25 86 ARG A N 1
ATOM 674 C CA . ARG A 1 86 ? -5.006 -7.041 -4.998 1.00 83.25 86 ARG A CA 1
ATOM 675 C C . ARG A 1 86 ? -5.726 -6.971 -6.342 1.00 83.25 86 ARG A C 1
ATOM 677 O O . ARG A 1 86 ? -5.067 -7.043 -7.372 1.00 83.25 86 ARG A O 1
ATOM 684 N N . GLU A 1 87 ? -7.044 -6.808 -6.345 1.00 87.38 87 GLU A N 1
ATOM 685 C CA . GLU A 1 87 ? -7.825 -6.659 -7.575 1.00 87.38 87 GLU A CA 1
ATOM 686 C C . GLU A 1 87 ? -7.443 -5.395 -8.343 1.00 87.38 87 GLU A C 1
ATOM 688 O O . GLU A 1 87 ? -7.232 -5.464 -9.550 1.00 87.38 87 GLU A O 1
ATOM 693 N N . ARG A 1 88 ? -7.275 -4.256 -7.662 1.00 86.19 88 ARG A N 1
ATOM 694 C CA . ARG A 1 88 ? -6.849 -3.004 -8.309 1.00 86.19 88 ARG A CA 1
ATOM 695 C C . ARG A 1 88 ? -5.430 -3.090 -8.857 1.00 86.19 88 ARG A C 1
ATOM 697 O O . ARG A 1 88 ? -5.189 -2.645 -9.971 1.00 86.19 88 ARG A O 1
ATOM 704 N N . VAL A 1 89 ? -4.514 -3.707 -8.111 1.00 83.44 89 VAL A N 1
ATOM 705 C CA . VAL A 1 89 ? -3.147 -3.972 -8.577 1.00 83.44 89 VAL A CA 1
ATOM 706 C C . VAL A 1 89 ? -3.161 -4.895 -9.796 1.00 83.44 89 VAL A C 1
ATOM 708 O O . VAL A 1 89 ? -2.448 -4.630 -10.753 1.00 83.44 89 VAL A O 1
ATOM 711 N N . ALA A 1 90 ? -3.987 -5.945 -9.797 1.00 82.19 90 ALA A N 1
ATOM 712 C CA . ALA A 1 90 ? -4.121 -6.859 -10.932 1.00 82.19 90 ALA A CA 1
ATOM 713 C C . ALA A 1 90 ? -4.844 -6.231 -12.139 1.00 82.19 90 ALA A C 1
ATOM 715 O O . ALA A 1 90 ? -4.623 -6.647 -13.274 1.00 82.19 90 ALA A O 1
ATOM 716 N N . ALA A 1 91 ? -5.707 -5.243 -11.907 1.00 84.69 91 ALA A N 1
ATOM 717 C CA . ALA A 1 91 ? -6.386 -4.491 -12.956 1.00 84.69 91 ALA A CA 1
ATOM 718 C C . ALA A 1 91 ? -5.502 -3.395 -13.573 1.00 84.69 91 ALA A C 1
ATOM 720 O O . ALA A 1 91 ? -5.808 -2.927 -14.669 1.00 84.69 91 ALA A O 1
ATOM 721 N N . ASP A 1 92 ? -4.419 -2.991 -12.900 1.00 85.44 92 ASP A N 1
ATOM 722 C CA . ASP A 1 92 ? -3.495 -1.972 -13.387 1.00 85.44 92 ASP A CA 1
ATOM 723 C C . ASP A 1 92 ? -2.284 -2.621 -14.096 1.00 85.44 92 ASP A C 1
ATOM 725 O O . ASP A 1 92 ? -1.379 -3.171 -13.455 1.00 85.44 92 ASP A O 1
ATOM 729 N N . PRO A 1 93 ? -2.237 -2.582 -15.444 1.00 83.88 93 PRO A N 1
ATOM 730 C CA . PRO A 1 93 ? -1.199 -3.268 -16.208 1.00 83.88 93 PRO A CA 1
ATOM 731 C C . PRO A 1 93 ? 0.194 -2.682 -15.959 1.00 83.88 93 PRO A C 1
ATOM 733 O O . PRO A 1 93 ? 1.186 -3.400 -16.088 1.00 83.88 93 PRO A O 1
ATOM 736 N N . ARG A 1 94 ? 0.290 -1.399 -15.580 1.00 84.50 94 ARG A N 1
ATOM 737 C CA . ARG A 1 94 ? 1.572 -0.742 -15.318 1.00 84.50 94 ARG A CA 1
ATOM 738 C C . ARG A 1 94 ? 2.134 -1.163 -13.966 1.00 84.50 94 ARG A C 1
ATOM 740 O O . ARG A 1 94 ? 3.322 -1.467 -13.875 1.00 84.50 94 ARG A O 1
ATOM 747 N N . LEU A 1 95 ? 1.286 -1.249 -12.944 1.00 82.81 95 LEU A N 1
ATOM 748 C CA . LEU A 1 95 ? 1.632 -1.820 -11.644 1.00 82.81 95 LEU A CA 1
ATOM 749 C C . LEU A 1 95 ? 2.069 -3.275 -11.776 1.00 82.81 95 LEU A C 1
ATOM 751 O O . LEU A 1 95 ? 3.105 -3.623 -11.219 1.00 82.81 95 LEU A O 1
ATOM 755 N N . LEU A 1 96 ? 1.350 -4.102 -12.541 1.00 82.50 96 LEU A N 1
ATOM 756 C CA . LEU A 1 96 ? 1.751 -5.489 -12.801 1.00 82.50 96 LEU A CA 1
ATOM 757 C C . LEU A 1 96 ? 3.104 -5.589 -13.511 1.00 82.50 96 LEU A C 1
ATOM 759 O O . LEU A 1 96 ? 3.935 -6.415 -13.132 1.00 82.50 96 LEU A O 1
ATOM 763 N N . GLU A 1 97 ? 3.343 -4.752 -14.521 1.00 84.44 97 GLU A N 1
ATOM 764 C CA . GLU A 1 97 ? 4.613 -4.718 -15.250 1.00 84.44 97 GLU A CA 1
ATOM 765 C C . GLU A 1 97 ? 5.773 -4.341 -14.321 1.00 84.44 97 GLU A C 1
ATOM 767 O O . GLU A 1 97 ? 6.773 -5.059 -14.257 1.00 84.44 97 GLU A O 1
ATOM 772 N N . LEU A 1 98 ? 5.619 -3.258 -13.552 1.00 82.19 98 LEU A N 1
ATOM 773 C CA . LEU A 1 98 ? 6.614 -2.816 -12.575 1.00 82.19 98 LEU A CA 1
ATOM 774 C C . LEU A 1 98 ? 6.819 -3.867 -11.486 1.00 82.19 98 LEU A C 1
ATOM 776 O O . LEU A 1 98 ? 7.951 -4.193 -11.158 1.00 82.19 98 LEU A O 1
ATOM 780 N N . MET A 1 99 ? 5.746 -4.455 -10.966 1.00 78.81 99 MET A N 1
ATOM 781 C CA . MET A 1 99 ? 5.788 -5.491 -9.939 1.00 78.81 99 MET A CA 1
ATOM 782 C C . MET A 1 99 ? 6.509 -6.756 -10.422 1.00 78.81 99 MET A C 1
ATOM 784 O O . MET A 1 99 ? 7.281 -7.350 -9.669 1.00 78.81 99 MET A O 1
ATOM 788 N N . ASN A 1 100 ? 6.301 -7.165 -11.675 1.00 80.31 100 ASN A N 1
ATOM 789 C CA . ASN A 1 100 ? 7.015 -8.289 -12.281 1.00 80.31 100 ASN A CA 1
ATOM 790 C C . ASN A 1 100 ? 8.502 -7.956 -12.474 1.00 80.31 100 ASN A C 1
ATOM 792 O O . ASN A 1 100 ? 9.371 -8.728 -12.074 1.00 80.31 100 ASN A O 1
ATOM 796 N N . ARG A 1 101 ? 8.788 -6.759 -12.991 1.00 79.50 101 ARG A N 1
ATOM 797 C CA . ARG A 1 101 ? 10.144 -6.253 -13.242 1.00 79.50 101 ARG A CA 1
ATOM 798 C C . ARG A 1 101 ? 10.961 -6.053 -11.963 1.00 79.50 101 ARG A C 1
ATOM 800 O O . ARG A 1 101 ? 12.165 -6.282 -11.963 1.00 79.50 101 ARG A O 1
ATOM 807 N N . LEU A 1 102 ? 10.293 -5.673 -10.878 1.00 74.88 102 LEU A N 1
ATOM 808 C CA . LEU A 1 102 ? 10.848 -5.510 -9.534 1.00 74.88 102 LEU A CA 1
ATOM 809 C C . LEU A 1 102 ? 10.885 -6.826 -8.738 1.00 74.88 102 LEU A C 1
ATOM 811 O O . LEU A 1 102 ? 11.394 -6.843 -7.622 1.00 74.88 102 LEU A O 1
ATOM 815 N N . GLY A 1 103 ? 10.344 -7.931 -9.261 1.00 70.31 103 GLY A N 1
ATOM 816 C CA . GLY A 1 103 ? 10.337 -9.224 -8.565 1.00 70.31 103 GLY A CA 1
ATOM 817 C C . GLY A 1 103 ? 9.317 -9.381 -7.447 1.00 70.31 103 GLY A C 1
ATOM 818 O O . GLY A 1 103 ? 9.299 -10.415 -6.778 1.00 70.31 103 GLY A O 1
ATOM 819 N N . LEU A 1 104 ? 8.456 -8.384 -7.265 1.00 68.12 104 LEU A N 1
ATOM 820 C CA . LEU A 1 104 ? 7.415 -8.332 -6.242 1.00 68.12 104 LEU A CA 1
ATOM 821 C C . LEU A 1 104 ? 6.164 -9.135 -6.628 1.00 68.12 104 LEU A C 1
ATOM 823 O O . LEU A 1 104 ? 5.320 -9.413 -5.782 1.00 68.12 104 LEU A O 1
ATOM 827 N N . GLY A 1 105 ? 6.053 -9.582 -7.884 1.00 62.94 105 GLY A N 1
ATOM 828 C CA . GLY A 1 105 ? 4.893 -10.344 -8.373 1.00 62.94 105 GLY A CA 1
ATOM 829 C C . GLY A 1 105 ? 4.635 -11.659 -7.630 1.00 62.94 105 GLY A C 1
ATOM 830 O O . GLY A 1 105 ? 3.520 -12.170 -7.654 1.00 62.94 105 GLY A O 1
ATOM 831 N N . LYS A 1 106 ? 5.641 -12.191 -6.927 1.00 58.62 106 LYS A N 1
ATOM 832 C CA . LYS A 1 106 ? 5.525 -13.417 -6.124 1.00 58.62 106 LYS A CA 1
ATOM 833 C C . LYS A 1 106 ? 4.786 -13.211 -4.800 1.00 58.62 106 LYS A C 1
ATOM 835 O O . LYS A 1 106 ? 4.310 -14.187 -4.239 1.00 58.62 106 LYS A O 1
ATOM 840 N N . GLU A 1 107 ? 4.706 -11.979 -4.294 1.00 58.31 107 GLU A N 1
ATOM 841 C CA . GLU A 1 107 ? 3.979 -11.675 -3.051 1.00 58.31 107 GLU A CA 1
ATOM 842 C C . GLU A 1 107 ? 2.462 -11.564 -3.262 1.00 58.31 107 GLU A C 1
ATOM 844 O O . GLU A 1 107 ? 1.694 -11.651 -2.304 1.00 58.31 107 GLU A O 1
ATOM 849 N N . TRP A 1 108 ? 2.032 -11.384 -4.515 1.00 54.41 108 TRP A N 1
ATOM 850 C CA . TRP A 1 108 ? 0.634 -11.133 -4.877 1.00 54.41 108 TRP A CA 1
ATOM 851 C C . TRP A 1 108 ? -0.053 -12.309 -5.582 1.00 54.41 108 TRP A C 1
ATOM 853 O O . TRP A 1 108 ? -1.286 -12.302 -5.673 1.00 54.41 108 TRP A O 1
ATOM 863 N N . ALA A 1 109 ? 0.720 -13.302 -6.040 1.00 46.44 109 ALA A N 1
ATOM 864 C CA . ALA A 1 109 ? 0.240 -14.564 -6.608 1.00 46.44 109 ALA A CA 1
ATOM 865 C C . ALA A 1 109 ? -0.428 -15.431 -5.527 1.00 46.44 109 ALA A C 1
ATOM 867 O O . ALA A 1 109 ? -1.664 -15.648 -5.628 1.00 46.44 109 ALA A O 1
#

Secondary structure (DSSP, 8-state):
--PPPTTTTTT----TTSTTS-HHHHHHH-HHHHHS-HHHHHHHHHHHHHHHHHHHHHTT--SHHHHHIIIII-HHHHHHHHHHHHHHHHH-HHHHHHHHHTTTHHHH-

pLDDT: mean 71.46, std 13.94, range [35.16, 87.38]

Sequence (109 aa):
MYQLPAWMAGSYIEAPNTLGASANWLDERYPQVAAASSAERTEYSQLLQSTYQALLKDNGIQSVEDHYQAVILDRESSESLRLQMRERVAADPRLLELMNRLGLGKEWA

Organism: NCBI:txid706570

Mean predicted aligned error: 9.12 Å

Radius of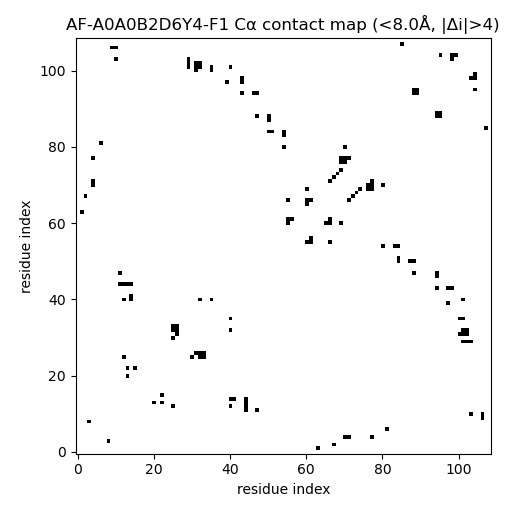 gyration: 13.99 Å; Cα contacts (8 Å, |Δi|>4): 82; chains: 1; bounding box: 34×25×31 Å